Protein AF-A0A3A6DAZ3-F1 (afdb_monomer_lite)

Radius of gyration: 16.11 Å; chains: 1; bounding box: 39×28×46 Å

Structure (mmCIF, N/CA/C/O backbone):
data_AF-A0A3A6DAZ3-F1
#
_entry.id   AF-A0A3A6DAZ3-F1
#
loop_
_atom_site.group_PDB
_atom_site.id
_atom_site.type_symbol
_atom_site.label_atom_id
_atom_site.label_alt_id
_atom_site.label_comp_id
_atom_site.label_asym_id
_atom_site.label_entity_id
_atom_site.label_seq_id
_atom_site.pdbx_PDB_ins_code
_atom_site.Cartn_x
_atom_site.Cartn_y
_atom_site.Cartn_z
_atom_site.occupancy
_atom_site.B_iso_or_equiv
_atom_site.auth_seq_id
_atom_site.auth_comp_id
_atom_site.auth_asym_id
_atom_site.auth_atom_id
_atom_site.pdbx_PDB_model_num
ATOM 1 N N . MET A 1 1 ? 6.148 5.975 12.452 1.00 63.03 1 MET A N 1
ATOM 2 C CA . MET A 1 1 ? 4.852 5.270 12.561 1.00 63.03 1 MET A CA 1
ATOM 3 C C . MET A 1 1 ? 3.778 6.328 12.438 1.00 63.03 1 MET A C 1
ATOM 5 O O . MET A 1 1 ? 3.831 7.276 13.207 1.00 63.03 1 MET A O 1
ATOM 9 N N . SER A 1 2 ? 2.882 6.221 11.457 1.00 85.00 2 SER A N 1
ATOM 10 C CA . SER A 1 2 ? 1.746 7.142 11.339 1.00 85.00 2 SER A CA 1
ATOM 11 C C . SER A 1 2 ? 0.563 6.562 12.109 1.00 85.00 2 SER A C 1
ATOM 13 O O . SER A 1 2 ? 0.123 5.455 11.800 1.00 85.00 2 SER A O 1
ATOM 15 N N . MET A 1 3 ? 0.052 7.296 13.104 1.00 92.06 3 MET A N 1
ATOM 16 C CA . MET A 1 3 ? -1.113 6.872 13.897 1.00 92.06 3 MET A CA 1
ATOM 17 C C . MET A 1 3 ? -2.344 6.653 13.012 1.00 92.06 3 MET A C 1
ATOM 19 O O . MET A 1 3 ? -3.091 5.710 13.229 1.00 92.06 3 MET A O 1
ATOM 23 N N . LEU A 1 4 ? -2.537 7.473 11.975 1.00 93.62 4 LEU A N 1
ATOM 24 C CA . LEU A 1 4 ? -3.651 7.295 11.041 1.00 93.62 4 LEU A CA 1
ATOM 25 C C . LEU A 1 4 ? -3.492 6.023 10.202 1.00 93.62 4 LEU A C 1
ATOM 27 O O . LEU A 1 4 ? -4.462 5.288 10.028 1.00 93.62 4 LEU A O 1
ATOM 31 N N . ALA A 1 5 ? -2.278 5.726 9.728 1.00 95.25 5 ALA A N 1
ATOM 32 C CA . ALA A 1 5 ? -2.031 4.487 8.996 1.00 95.25 5 ALA A CA 1
ATOM 33 C C . ALA A 1 5 ? -2.277 3.260 9.887 1.00 95.25 5 ALA A C 1
ATOM 35 O O . ALA A 1 5 ? -2.981 2.348 9.471 1.00 95.25 5 ALA A O 1
ATOM 36 N N . GLU A 1 6 ? -1.776 3.268 11.126 1.00 95.62 6 GLU A N 1
ATOM 37 C CA . GLU A 1 6 ? -2.035 2.195 12.095 1.00 95.62 6 GLU A CA 1
ATOM 38 C C . GLU A 1 6 ? -3.525 2.052 12.425 1.00 95.62 6 GLU A C 1
ATOM 40 O O . GLU A 1 6 ? -4.013 0.938 12.571 1.00 95.62 6 GLU A O 1
ATOM 45 N N . PHE A 1 7 ? -4.269 3.156 12.506 1.00 97.00 7 PHE A N 1
ATOM 46 C CA . PHE A 1 7 ? -5.698 3.099 12.791 1.00 97.00 7 PHE A CA 1
ATOM 47 C C . PHE A 1 7 ? -6.491 2.451 11.657 1.00 97.00 7 PHE A C 1
ATOM 49 O O . PHE A 1 7 ? -7.381 1.661 11.928 1.00 97.00 7 PHE A O 1
ATOM 56 N N . PHE A 1 8 ? -6.200 2.762 10.393 1.00 97.19 8 PHE A N 1
ATOM 57 C CA . PHE A 1 8 ? -7.029 2.294 9.278 1.00 97.19 8 PHE A CA 1
ATOM 58 C C . PHE A 1 8 ? -6.562 0.980 8.645 1.00 97.19 8 PHE A C 1
ATOM 60 O O . PHE A 1 8 ? -7.405 0.245 8.133 1.00 97.19 8 PHE A O 1
ATOM 67 N N . ASP A 1 9 ? -5.255 0.688 8.644 1.00 97.06 9 ASP A N 1
ATOM 68 C CA . ASP A 1 9 ? -4.662 -0.435 7.903 1.00 97.06 9 ASP A CA 1
ATOM 69 C C . ASP A 1 9 ? -5.219 -1.789 8.354 1.00 97.06 9 ASP A C 1
ATOM 71 O O . ASP A 1 9 ? -5.016 -2.227 9.484 1.00 97.06 9 ASP A O 1
ATOM 75 N N . LEU A 1 10 ? -5.920 -2.461 7.440 1.00 95.75 10 LEU A N 1
ATOM 76 C CA . LEU A 1 10 ? -6.499 -3.787 7.645 1.00 95.75 10 LEU A CA 1
ATOM 77 C C . LEU A 1 10 ? -5.473 -4.905 7.816 1.00 95.75 10 LEU A C 1
ATOM 79 O O . LEU A 1 10 ? -5.840 -6.009 8.205 1.00 95.75 10 LEU A O 1
ATOM 83 N N . SER A 1 11 ? -4.196 -4.649 7.513 1.00 93.50 11 SER A N 1
ATOM 84 C CA . SER A 1 11 ? -3.126 -5.626 7.711 1.00 93.50 11 SER A CA 1
ATOM 85 C C . SER A 1 11 ? -2.561 -5.583 9.134 1.00 93.50 11 SER A C 1
ATOM 87 O O . SER A 1 11 ? -1.534 -6.211 9.402 1.00 93.50 11 SER A O 1
ATOM 89 N N . LYS A 1 12 ? -3.145 -4.769 10.016 1.00 94.69 12 LYS A N 1
ATOM 90 C CA . LYS A 1 12 ? -2.674 -4.518 11.374 1.00 94.69 12 LYS A CA 1
ATOM 91 C C . LYS A 1 12 ? -3.699 -4.993 12.394 1.00 94.69 12 LYS A C 1
ATOM 93 O O . LYS A 1 12 ? -4.891 -5.057 12.111 1.00 94.69 12 LYS A O 1
ATOM 98 N N . ASP A 1 13 ? -3.201 -5.285 13.588 1.00 94.50 13 ASP A N 1
ATOM 99 C CA . ASP A 1 13 ? -4.013 -5.451 14.788 1.00 94.50 13 ASP A CA 1
ATOM 100 C C . ASP A 1 13 ? -3.607 -4.363 15.780 1.00 94.50 13 ASP A C 1
ATOM 102 O O . ASP A 1 13 ? -2.684 -4.517 16.581 1.00 94.50 13 ASP A O 1
ATOM 106 N N . SER A 1 14 ? -4.235 -3.201 15.634 1.00 95.00 14 SER A N 1
ATOM 107 C CA . SER A 1 14 ? -3.831 -1.979 16.326 1.00 95.00 14 SER A CA 1
ATOM 108 C C . SER A 1 14 ? -4.711 -1.686 17.540 1.00 95.00 14 SER A C 1
ATOM 110 O O . SER A 1 14 ? -4.540 -0.659 18.187 1.00 95.00 14 SER A O 1
ATOM 112 N N . ARG A 1 15 ? -5.647 -2.568 17.908 1.00 92.44 15 ARG A N 1
ATOM 113 C CA . ARG A 1 15 ? -6.585 -2.295 19.011 1.00 92.44 15 ARG A CA 1
ATOM 114 C C . ARG A 1 15 ? -5.880 -1.981 20.326 1.00 92.44 15 ARG A C 1
ATOM 116 O O . ARG A 1 15 ? -6.245 -1.001 20.966 1.00 92.44 15 ARG A O 1
ATOM 123 N N . THR A 1 16 ? -4.842 -2.740 20.677 1.00 94.06 16 THR A N 1
ATOM 124 C CA . THR A 1 16 ? -4.074 -2.522 21.913 1.00 94.06 16 THR A CA 1
ATOM 125 C C . THR A 1 16 ? -3.432 -1.136 21.957 1.00 94.06 16 THR A C 1
ATOM 127 O O . THR A 1 16 ? -3.485 -0.471 22.980 1.00 94.06 16 THR A O 1
ATOM 130 N N . ILE A 1 17 ? -2.883 -0.632 20.845 1.00 94.56 17 ILE A N 1
ATOM 131 C CA . ILE A 1 17 ? -2.248 0.699 20.841 1.00 94.56 17 ILE A CA 1
ATOM 132 C C . ILE A 1 17 ? -3.262 1.855 20.890 1.00 94.56 17 ILE A C 1
ATOM 134 O O . ILE A 1 17 ? -2.873 2.995 21.143 1.00 94.56 17 ILE A O 1
ATOM 138 N N . PHE A 1 18 ? -4.549 1.581 20.648 1.00 96.00 18 PHE A N 1
ATOM 139 C CA . PHE A 1 18 ? -5.619 2.577 20.680 1.00 96.00 18 PHE A CA 1
ATOM 140 C C . PHE A 1 18 ? -6.531 2.475 21.910 1.00 96.00 18 PHE A C 1
ATOM 142 O O . PHE A 1 18 ? -7.322 3.394 22.107 1.00 96.00 18 PHE A O 1
ATOM 149 N N . GLU A 1 19 ? -6.434 1.436 22.743 1.00 93.88 19 GLU A N 1
ATOM 150 C CA . GLU A 1 19 ? -7.450 1.069 23.749 1.00 93.88 19 GLU A CA 1
ATOM 151 C C . GLU A 1 19 ? -7.912 2.223 24.661 1.00 93.88 19 GLU A C 1
ATOM 153 O O . GLU A 1 19 ? -9.114 2.453 24.800 1.00 93.88 19 GLU A O 1
ATOM 158 N N . ASP A 1 20 ? -6.978 3.031 25.168 1.00 95.38 20 ASP A N 1
ATOM 159 C CA . ASP A 1 20 ? -7.266 4.148 26.081 1.00 95.38 20 ASP A CA 1
ATOM 160 C C . ASP A 1 20 ? -7.393 5.515 25.389 1.00 95.38 20 ASP A C 1
ATOM 162 O O . ASP A 1 20 ? -7.549 6.565 26.026 1.00 95.38 20 ASP A O 1
ATOM 166 N N . THR A 1 21 ? -7.333 5.542 24.060 1.00 95.94 21 THR A N 1
ATOM 167 C CA . THR A 1 21 ? -7.388 6.790 23.298 1.00 95.94 21 THR A CA 1
ATOM 168 C C . THR A 1 21 ? -8.812 7.345 23.218 1.00 95.94 21 THR A C 1
ATOM 170 O O . THR A 1 21 ? -9.812 6.626 23.250 1.00 95.94 21 THR A O 1
ATOM 173 N N . LYS A 1 22 ? -8.935 8.670 23.056 1.00 96.44 22 LYS A N 1
ATOM 174 C CA . LYS A 1 22 ? -10.248 9.327 22.919 1.00 96.44 22 LYS A CA 1
ATOM 175 C C . LYS A 1 22 ? -11.040 8.827 21.706 1.00 96.44 22 LYS A C 1
ATOM 177 O O . LYS A 1 22 ? -12.262 8.784 21.784 1.00 96.44 22 LYS A O 1
ATOM 182 N N . ILE A 1 23 ? -10.369 8.434 20.617 1.00 95.25 23 ILE A N 1
ATOM 183 C CA . ILE A 1 23 ? -11.035 7.955 19.395 1.00 95.25 23 ILE A CA 1
ATOM 184 C C . ILE A 1 23 ? -11.807 6.651 19.638 1.00 95.25 23 ILE A C 1
ATOM 186 O O . ILE A 1 23 ? -12.895 6.490 19.086 1.00 95.25 23 ILE A O 1
ATOM 190 N N . MET A 1 24 ? -11.333 5.793 20.551 1.00 96.62 24 MET A N 1
ATOM 191 C CA . MET A 1 24 ? -12.024 4.552 20.920 1.00 96.62 24 MET A CA 1
ATOM 192 C C . MET A 1 24 ? -13.331 4.778 21.693 1.00 96.62 24 MET A C 1
ATOM 194 O O . MET A 1 24 ? -14.138 3.863 21.817 1.00 96.62 24 MET A O 1
ATOM 198 N N . LYS A 1 25 ? -13.581 6.008 22.162 1.00 96.50 25 LYS A N 1
ATOM 199 C CA . LYS A 1 25 ? -14.828 6.420 22.831 1.00 96.50 25 LYS A CA 1
ATOM 200 C C . LYS A 1 25 ? -15.828 7.084 21.875 1.00 96.50 25 LYS A C 1
ATOM 202 O O . LYS A 1 25 ? -16.818 7.651 22.326 1.00 96.50 25 LYS A O 1
ATOM 207 N N . THR A 1 26 ? -15.558 7.058 20.569 1.00 96.75 26 THR A N 1
ATOM 208 C CA . THR A 1 26 ? -16.401 7.658 19.521 1.00 96.75 26 THR A CA 1
ATOM 209 C C . THR A 1 26 ? -16.888 6.593 18.540 1.00 96.75 26 THR A C 1
ATOM 211 O O . THR A 1 26 ? -16.370 5.479 18.523 1.00 96.75 26 THR A O 1
ATOM 214 N N . GLU A 1 27 ? -17.835 6.939 17.666 1.00 95.75 27 GLU A N 1
ATOM 215 C CA . GLU A 1 27 ? -18.308 6.053 16.587 1.00 95.75 27 GLU A CA 1
ATOM 216 C C . GLU A 1 27 ? -17.184 5.581 15.644 1.00 95.75 27 GLU A C 1
ATOM 218 O O . GLU A 1 27 ? -17.223 4.461 15.122 1.00 95.75 27 GLU A O 1
ATOM 223 N N . ASN A 1 28 ? -16.125 6.389 15.513 1.00 95.06 28 ASN A N 1
ATOM 224 C CA . ASN A 1 28 ? -14.962 6.075 14.691 1.00 95.06 28 ASN A CA 1
ATOM 225 C C . ASN A 1 28 ? -14.176 4.870 15.208 1.00 95.06 28 ASN A C 1
ATOM 227 O O . ASN A 1 28 ? -13.456 4.272 14.422 1.00 95.06 28 ASN A O 1
ATOM 231 N N . ALA A 1 29 ? -14.327 4.464 16.477 1.00 96.19 29 ALA A N 1
ATOM 232 C CA . ALA A 1 29 ? -13.688 3.263 17.026 1.00 96.19 29 ALA A CA 1
ATOM 233 C C . ALA A 1 29 ? -13.970 2.017 16.177 1.00 96.19 29 ALA A C 1
ATOM 235 O O . ALA A 1 29 ? -13.128 1.131 16.042 1.00 96.19 29 ALA A O 1
ATOM 236 N N . SER A 1 30 ? -15.161 1.972 15.575 1.00 95.31 30 SER A N 1
ATOM 237 C CA . SER A 1 30 ? -15.553 0.886 14.693 1.00 95.31 30 SER A CA 1
ATOM 238 C C . SER A 1 30 ? -14.712 0.834 13.415 1.00 95.31 30 SER A C 1
ATOM 240 O O . SER A 1 30 ? -14.615 -0.232 12.826 1.00 95.31 30 SER A O 1
ATOM 242 N N . GLU A 1 31 ? -14.073 1.922 12.991 1.00 96.38 31 GLU A N 1
ATOM 243 C CA . GLU A 1 31 ? -13.312 2.025 11.740 1.00 96.38 31 GLU A CA 1
ATOM 244 C C . GLU A 1 31 ? -11.872 1.501 11.834 1.00 96.38 31 GLU A C 1
ATOM 246 O O . GLU A 1 31 ? -11.170 1.435 10.819 1.00 96.38 31 GLU A O 1
ATOM 251 N N . ILE A 1 32 ? -11.455 1.071 13.029 1.00 96.94 32 ILE A N 1
ATOM 252 C CA . ILE A 1 32 ? -10.120 0.533 13.271 1.00 96.94 32 ILE A CA 1
ATOM 253 C C . ILE A 1 32 ? -9.845 -0.721 12.419 1.00 96.94 32 ILE A C 1
ATOM 255 O O . ILE A 1 32 ? -10.658 -1.645 12.354 1.00 96.94 32 ILE A O 1
ATOM 259 N N . ASN A 1 33 ? -8.692 -0.734 11.750 1.00 96.88 33 ASN A N 1
ATOM 260 C CA . ASN A 1 33 ? -8.168 -1.790 10.882 1.00 96.88 33 ASN A CA 1
ATOM 261 C C . ASN A 1 33 ? -9.172 -2.301 9.827 1.00 96.88 33 ASN A C 1
ATOM 263 O O . ASN A 1 33 ? -9.205 -3.486 9.495 1.00 96.88 33 ASN A O 1
ATOM 267 N N . LYS A 1 34 ? -10.026 -1.419 9.285 1.00 96.88 34 LYS A N 1
ATOM 268 C CA . LYS A 1 34 ? -11.048 -1.803 8.295 1.00 96.88 34 LYS A CA 1
ATOM 269 C C . LYS A 1 34 ? -10.655 -1.591 6.836 1.00 96.88 34 LYS A C 1
ATOM 271 O O . LYS A 1 34 ? -11.346 -2.149 5.976 1.00 96.88 34 LYS A O 1
ATOM 276 N N . TYR A 1 35 ? -9.617 -0.813 6.534 1.00 97.88 35 TYR A N 1
ATOM 277 C CA . TYR A 1 35 ? -9.360 -0.310 5.183 1.00 97.88 35 TYR A CA 1
ATOM 278 C C . TYR A 1 35 ? -8.026 -0.800 4.617 1.00 97.88 35 TYR A C 1
ATOM 280 O O . TYR A 1 35 ? -7.033 -0.850 5.343 1.00 97.88 35 TYR A O 1
ATOM 288 N N . PRO A 1 36 ? -7.957 -1.126 3.312 1.00 97.75 36 PRO A N 1
ATOM 289 C CA . PRO A 1 36 ? -6.677 -1.259 2.634 1.00 97.75 36 PRO A CA 1
ATOM 290 C C . PRO A 1 36 ? -5.974 0.090 2.718 1.00 97.75 36 PRO A C 1
ATOM 292 O O . PRO A 1 36 ? -6.493 1.094 2.229 1.00 97.75 36 PRO A O 1
ATOM 295 N N . THR A 1 37 ? -4.811 0.119 3.351 1.00 97.69 37 THR A N 1
ATOM 296 C CA . THR A 1 37 ? -4.070 1.359 3.572 1.00 97.69 37 THR A CA 1
ATOM 297 C C . THR A 1 37 ? -2.724 1.262 2.882 1.00 97.69 37 THR A C 1
ATOM 299 O O . THR A 1 37 ? -1.969 0.339 3.152 1.00 97.69 37 THR A O 1
ATOM 302 N N . VAL A 1 38 ? -2.401 2.202 2.001 1.00 96.94 38 VAL A N 1
ATOM 303 C CA . VAL A 1 38 ? -1.072 2.364 1.404 1.00 96.94 38 VAL A CA 1
ATOM 304 C C . VAL A 1 38 ? -0.371 3.487 2.158 1.00 96.94 38 VAL A C 1
ATOM 306 O O . VAL A 1 38 ? -0.853 4.620 2.160 1.00 96.94 38 VAL A O 1
ATOM 309 N N . PHE A 1 39 ? 0.752 3.181 2.804 1.00 95.88 39 PHE A N 1
ATOM 310 C CA . PHE A 1 39 ? 1.525 4.167 3.561 1.00 95.88 39 PHE A CA 1
ATOM 311 C C . PHE A 1 39 ? 2.915 4.359 2.957 1.00 95.88 39 PHE A C 1
ATOM 313 O O . PHE A 1 39 ? 3.744 3.450 2.970 1.00 95.88 39 PHE A O 1
ATOM 320 N N . LEU A 1 40 ? 3.182 5.563 2.457 1.00 95.12 40 LEU A N 1
ATOM 321 C CA . LEU A 1 40 ? 4.468 5.946 1.883 1.00 95.12 40 LEU A CA 1
ATOM 322 C C . LEU A 1 40 ? 5.150 6.949 2.815 1.00 95.12 40 LEU A C 1
ATOM 324 O O . LEU A 1 40 ? 4.681 8.073 2.960 1.00 95.12 40 LEU A O 1
ATOM 328 N N . SER A 1 41 ? 6.252 6.529 3.445 1.00 93.19 41 SER A N 1
ATOM 329 C CA . SER A 1 41 ? 7.049 7.391 4.325 1.00 93.19 41 SER A CA 1
ATOM 330 C C . SER A 1 41 ? 8.346 7.827 3.653 1.00 93.19 41 SER A C 1
ATOM 332 O O . SER A 1 41 ? 9.218 7.005 3.358 1.00 93.19 41 SER A O 1
ATOM 334 N N . PHE A 1 42 ? 8.497 9.131 3.454 1.00 92.06 42 PHE A N 1
ATOM 335 C CA . PHE A 1 42 ? 9.651 9.762 2.822 1.00 92.06 42 PHE A CA 1
ATOM 336 C C . PHE A 1 42 ? 10.656 10.330 3.832 1.00 92.06 42 PHE A C 1
ATOM 338 O O . PHE A 1 42 ? 11.626 10.965 3.434 1.00 92.06 42 PHE A O 1
ATOM 345 N N . ALA A 1 43 ? 10.542 9.977 5.118 1.00 91.31 43 A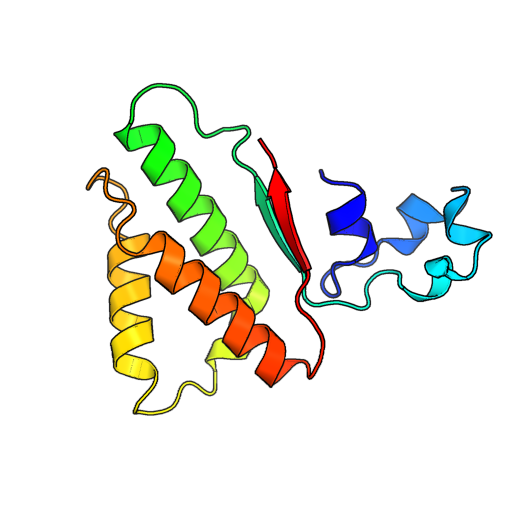LA A N 1
ATOM 346 C CA . ALA A 1 43 ? 11.459 10.413 6.180 1.00 91.31 43 ALA A CA 1
ATOM 347 C C . ALA A 1 43 ? 12.956 10.142 5.883 1.00 91.31 43 ALA A C 1
ATOM 349 O O . ALA A 1 43 ? 13.840 10.853 6.378 1.00 91.31 43 ALA A O 1
ATOM 350 N N . ASN A 1 44 ? 13.243 9.119 5.064 1.00 89.44 44 ASN A N 1
ATOM 351 C CA . ASN A 1 44 ? 14.591 8.743 4.617 1.00 89.44 44 ASN A CA 1
ATOM 352 C C . ASN A 1 44 ? 14.958 9.272 3.217 1.00 89.44 44 ASN A C 1
ATOM 354 O O . ASN A 1 44 ? 16.108 9.132 2.797 1.00 89.44 44 ASN A O 1
ATOM 358 N N . ALA A 1 45 ? 14.016 9.863 2.481 1.00 92.31 45 ALA A N 1
ATOM 359 C CA . ALA A 1 45 ? 14.217 10.406 1.141 1.00 92.31 45 ALA A CA 1
ATOM 360 C C . ALA A 1 45 ? 14.931 11.766 1.216 1.00 92.31 45 ALA A C 1
ATOM 362 O O . ALA A 1 45 ? 14.343 12.822 1.019 1.00 92.31 45 ALA A O 1
ATOM 363 N N . LYS A 1 46 ? 16.227 11.737 1.538 1.00 92.31 46 LYS A N 1
ATOM 364 C CA . LYS A 1 46 ? 17.061 12.930 1.758 1.00 92.31 46 LYS A CA 1
ATOM 365 C C . LYS A 1 46 ? 18.329 12.891 0.907 1.00 92.31 46 LYS A C 1
ATOM 367 O O . LYS A 1 46 ? 18.734 11.835 0.425 1.00 92.31 46 LYS A O 1
ATOM 372 N N . GLY A 1 47 ? 18.996 14.031 0.748 1.00 94.38 47 GLY A N 1
ATOM 373 C CA . GLY A 1 47 ? 20.253 14.127 0.002 1.00 94.38 47 GLY A CA 1
ATOM 374 C C . GLY A 1 47 ? 20.037 14.344 -1.495 1.00 94.38 47 GLY A C 1
ATOM 375 O O . GLY A 1 47 ? 19.242 15.190 -1.891 1.00 94.38 47 GLY A O 1
ATOM 376 N N . ASN A 1 48 ? 20.787 13.632 -2.341 1.00 94.94 48 ASN A N 1
ATOM 377 C CA . ASN A 1 48 ? 20.736 13.862 -3.786 1.00 94.94 48 ASN A CA 1
ATOM 378 C C . ASN A 1 48 ? 19.478 13.261 -4.443 1.00 94.94 48 ASN A C 1
ATOM 380 O O . ASN A 1 48 ? 18.856 12.336 -3.915 1.00 94.94 48 ASN A O 1
ATOM 384 N N . LYS A 1 49 ? 19.143 13.767 -5.638 1.00 94.50 49 LYS A N 1
ATOM 385 C CA . LYS A 1 49 ? 17.976 13.344 -6.429 1.00 94.50 49 LYS A CA 1
ATOM 386 C C . LYS A 1 49 ? 17.885 11.823 -6.584 1.00 94.50 49 LYS A C 1
ATOM 388 O O . LYS A 1 49 ? 16.815 11.263 -6.378 1.00 94.50 49 LYS A O 1
ATOM 393 N N . THR A 1 50 ? 18.982 11.156 -6.938 1.00 95.06 50 THR A N 1
ATOM 394 C CA . THR A 1 50 ? 18.993 9.702 -7.148 1.00 95.06 50 THR A CA 1
ATOM 395 C C . THR A 1 50 ? 18.621 8.952 -5.872 1.00 95.06 50 THR A C 1
ATOM 397 O O . THR A 1 50 ? 17.783 8.056 -5.922 1.00 95.06 50 THR A O 1
ATOM 400 N N . ASN A 1 51 ? 19.161 9.359 -4.719 1.00 95.19 51 ASN A N 1
ATOM 401 C CA . ASN A 1 51 ? 18.813 8.756 -3.435 1.00 95.19 51 ASN A CA 1
ATOM 402 C C . ASN A 1 51 ? 17.343 9.001 -3.067 1.00 95.19 51 ASN A C 1
ATOM 404 O O . ASN A 1 51 ? 16.656 8.066 -2.672 1.00 95.19 51 ASN A O 1
ATOM 408 N N . ILE A 1 52 ? 16.837 10.225 -3.246 1.00 95.38 52 ILE A N 1
ATOM 409 C CA . ILE A 1 52 ? 15.422 10.556 -2.999 1.00 95.38 52 ILE A CA 1
ATOM 410 C C . ILE A 1 52 ? 14.509 9.647 -3.834 1.00 95.38 52 ILE A C 1
ATOM 412 O O . ILE A 1 52 ? 13.615 8.992 -3.298 1.00 95.38 52 ILE A O 1
ATOM 416 N N . VAL A 1 53 ? 14.778 9.543 -5.138 1.00 96.19 53 VAL A N 1
ATOM 417 C CA . VAL A 1 53 ? 14.015 8.687 -6.057 1.00 96.19 53 VAL A CA 1
ATOM 418 C C . VAL A 1 53 ? 14.089 7.217 -5.645 1.00 96.19 53 VAL A C 1
ATOM 420 O O . VAL A 1 53 ? 13.062 6.538 -5.610 1.00 96.19 53 VAL A O 1
ATOM 423 N N . MET A 1 54 ? 15.280 6.724 -5.300 1.00 96.44 54 MET A N 1
ATOM 424 C CA . MET A 1 54 ? 15.472 5.358 -4.818 1.00 96.44 54 MET A CA 1
ATOM 425 C C . MET A 1 54 ? 14.611 5.072 -3.581 1.00 96.44 54 MET A C 1
ATOM 427 O O . MET A 1 54 ? 13.936 4.045 -3.537 1.00 96.44 54 MET A O 1
ATOM 431 N N . GLN A 1 55 ? 14.588 5.980 -2.600 1.00 96.44 55 GLN A N 1
ATOM 432 C CA . GLN A 1 55 ? 13.799 5.813 -1.376 1.00 96.44 55 GLN A CA 1
ATOM 433 C C . GLN A 1 55 ? 12.295 5.771 -1.668 1.00 96.44 55 GLN A C 1
ATOM 435 O O . GLN A 1 55 ? 11.601 4.899 -1.146 1.00 96.44 55 GLN A O 1
ATOM 440 N N . ILE A 1 56 ? 11.798 6.633 -2.560 1.00 95.81 56 ILE A N 1
ATOM 441 C CA . ILE A 1 56 ? 10.392 6.613 -2.996 1.00 95.81 56 ILE A CA 1
ATOM 442 C C . ILE A 1 56 ? 10.042 5.261 -3.634 1.00 95.81 56 ILE A C 1
ATOM 444 O O . ILE A 1 56 ? 9.051 4.630 -3.256 1.00 95.81 56 ILE A O 1
ATOM 448 N N . LYS A 1 57 ? 10.875 4.769 -4.562 1.00 97.25 57 LYS A N 1
ATOM 449 C CA . LYS A 1 57 ? 10.668 3.460 -5.205 1.00 97.25 57 LYS A CA 1
ATOM 450 C C . LYS A 1 57 ? 10.686 2.319 -4.190 1.00 97.25 57 LYS A C 1
ATOM 452 O O . LYS A 1 57 ? 9.852 1.420 -4.266 1.00 97.25 57 LYS A O 1
ATOM 457 N N . MET A 1 58 ? 11.588 2.368 -3.210 1.00 97.00 58 MET A N 1
ATOM 458 C CA . MET A 1 58 ? 11.651 1.375 -2.138 1.00 97.00 58 MET A CA 1
ATOM 459 C C . MET A 1 58 ? 10.391 1.362 -1.265 1.00 97.00 58 MET A C 1
ATOM 461 O O . MET A 1 58 ? 9.924 0.276 -0.918 1.00 97.00 58 MET A O 1
ATOM 465 N N . GLN A 1 59 ? 9.816 2.525 -0.937 1.00 96.69 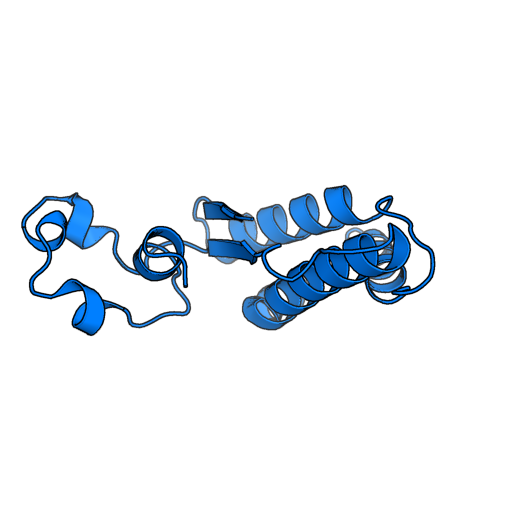59 GLN A N 1
ATOM 466 C CA . GLN A 1 59 ? 8.543 2.581 -0.206 1.00 96.69 59 GLN A CA 1
ATOM 467 C C . GLN A 1 59 ? 7.407 1.952 -1.014 1.00 96.69 59 GLN A C 1
ATOM 469 O O . GLN A 1 59 ? 6.654 1.144 -0.480 1.00 96.69 59 GLN A O 1
ATOM 474 N N . LEU A 1 60 ? 7.328 2.229 -2.317 1.00 97.31 60 LEU A N 1
ATOM 475 C CA . LEU A 1 60 ? 6.328 1.591 -3.177 1.00 97.31 60 LEU A CA 1
ATOM 476 C C . LEU A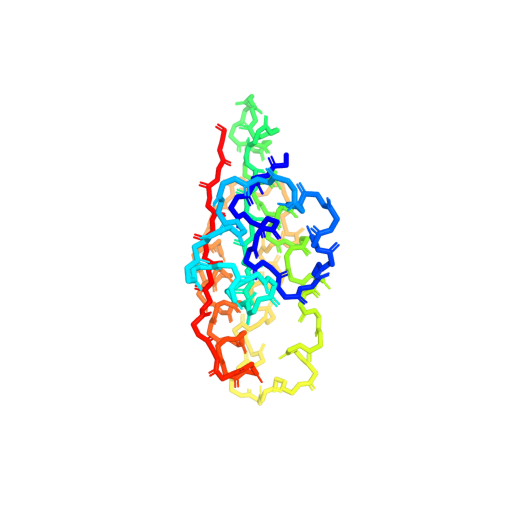 1 60 ? 6.518 0.078 -3.237 1.00 97.31 60 LEU A C 1
ATOM 478 O O . LEU A 1 60 ? 5.566 -0.662 -3.019 1.00 97.31 60 LEU A O 1
ATOM 482 N N . LEU A 1 61 ? 7.743 -0.404 -3.456 1.00 97.69 61 LEU A N 1
ATOM 483 C CA . LEU A 1 61 ? 8.031 -1.841 -3.470 1.00 97.69 61 LEU A CA 1
ATOM 484 C C . LEU A 1 61 ? 7.655 -2.522 -2.145 1.00 97.69 61 LEU A C 1
ATOM 486 O O . LEU A 1 61 ? 7.195 -3.664 -2.151 1.00 97.69 61 LEU A O 1
ATOM 490 N N . LYS A 1 62 ? 7.824 -1.836 -1.009 1.00 96.88 62 LYS A N 1
ATOM 491 C CA . LYS A 1 62 ? 7.378 -2.325 0.301 1.00 96.88 62 LYS A CA 1
ATOM 492 C C . LYS A 1 62 ? 5.855 -2.474 0.356 1.00 96.88 62 LYS A C 1
ATOM 494 O O . LYS A 1 62 ? 5.382 -3.533 0.764 1.00 96.88 62 LYS A O 1
ATOM 499 N N . GLU A 1 63 ? 5.102 -1.474 -0.093 1.00 97.25 63 GLU A N 1
ATOM 500 C CA . GLU A 1 63 ? 3.636 -1.542 -0.112 1.00 97.25 63 GLU A CA 1
ATOM 501 C C . GLU A 1 63 ? 3.121 -2.593 -1.114 1.00 97.25 63 GLU A C 1
ATOM 503 O O . GLU A 1 63 ? 2.206 -3.348 -0.794 1.00 97.25 63 GLU A O 1
ATOM 508 N N . TYR A 1 64 ? 3.776 -2.755 -2.268 1.00 97.50 64 TYR A N 1
ATOM 509 C CA . TYR A 1 64 ? 3.489 -3.848 -3.209 1.00 97.50 64 TYR A CA 1
ATOM 510 C C . TYR A 1 64 ? 3.700 -5.227 -2.570 1.00 97.50 64 TYR A C 1
ATOM 512 O O . TYR A 1 64 ? 2.874 -6.121 -2.730 1.00 97.50 64 TYR A O 1
ATOM 520 N N . ARG A 1 65 ? 4.780 -5.417 -1.800 1.00 96.75 65 ARG A N 1
ATOM 521 C CA . ARG A 1 65 ? 5.011 -6.677 -1.070 1.00 96.75 65 ARG A CA 1
ATOM 522 C C . ARG A 1 65 ? 3.954 -6.919 0.002 1.00 96.75 65 ARG A C 1
ATOM 524 O O . ARG A 1 65 ? 3.533 -8.061 0.171 1.00 96.75 65 ARG A O 1
ATOM 531 N N . LYS A 1 66 ? 3.531 -5.867 0.711 1.00 95.88 66 LYS A N 1
ATOM 532 C CA . LYS A 1 66 ? 2.476 -5.947 1.731 1.00 95.88 66 LYS A CA 1
ATOM 533 C C . LYS A 1 66 ? 1.175 -6.482 1.135 1.00 95.88 66 LYS A C 1
ATOM 535 O O . LYS A 1 66 ? 0.561 -7.370 1.714 1.00 95.88 66 LYS A O 1
ATOM 540 N N . PHE A 1 67 ? 0.811 -6.003 -0.051 1.00 95.25 67 PHE A N 1
ATOM 541 C CA . PHE A 1 67 ? -0.406 -6.405 -0.749 1.00 95.25 67 PHE A CA 1
ATOM 542 C C . PHE A 1 67 ? -0.201 -7.511 -1.791 1.00 95.25 67 PHE A C 1
ATOM 544 O O . PHE A 1 67 ? -1.045 -7.666 -2.661 1.00 95.25 67 PHE A O 1
ATOM 551 N N . LYS A 1 68 ? 0.871 -8.315 -1.715 1.00 95.44 68 LYS A N 1
ATOM 552 C CA . LYS A 1 68 ? 1.240 -9.279 -2.776 1.00 95.44 68 LYS A CA 1
ATOM 553 C C . LYS A 1 68 ? 0.082 -10.145 -3.306 1.00 95.44 68 LYS A C 1
ATOM 555 O O . LYS A 1 68 ? 0.014 -10.381 -4.503 1.00 95.44 68 LYS A O 1
ATOM 560 N N . GLN A 1 69 ? -0.834 -10.549 -2.425 1.00 94.38 69 GLN A N 1
ATOM 561 C CA . GLN A 1 69 ? -1.988 -11.400 -2.735 1.00 94.38 69 GLN A CA 1
ATOM 562 C C . GLN A 1 69 ? -2.966 -10.779 -3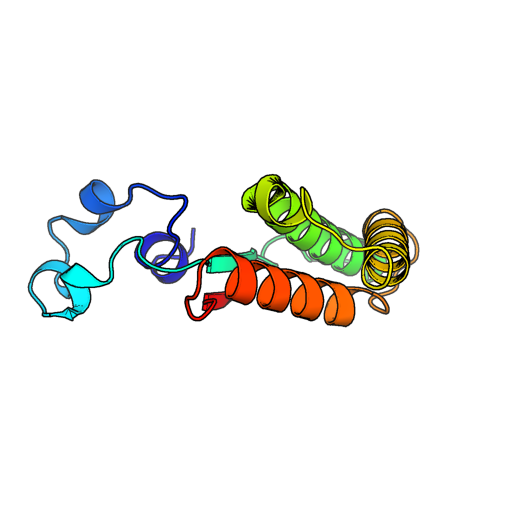.746 1.00 94.38 69 GLN A C 1
ATOM 564 O O . GLN A 1 69 ? -3.635 -11.499 -4.473 1.00 94.38 69 GLN A O 1
ATOM 569 N N . ILE A 1 70 ? -3.032 -9.444 -3.854 1.00 94.25 70 ILE A N 1
ATOM 570 C CA . ILE A 1 70 ? -3.924 -8.781 -4.824 1.00 94.25 70 ILE A CA 1
ATOM 571 C C . ILE A 1 70 ? -3.449 -8.969 -6.275 1.00 94.25 70 ILE A C 1
ATOM 573 O O . ILE A 1 70 ? -4.164 -8.616 -7.215 1.00 94.25 70 ILE A O 1
ATOM 577 N N . PHE A 1 71 ? -2.218 -9.455 -6.457 1.00 94.31 71 PHE A N 1
ATOM 578 C CA . PHE A 1 71 ? -1.584 -9.652 -7.757 1.00 94.31 71 PHE A CA 1
ATOM 579 C C . PHE A 1 71 ? -1.629 -11.107 -8.237 1.00 94.31 71 PHE A C 1
ATOM 581 O O . PHE A 1 71 ? -1.162 -11.377 -9.343 1.00 94.31 71 PHE A O 1
ATOM 588 N N . ASP A 1 72 ? -2.202 -12.025 -7.452 1.00 91.56 72 ASP A N 1
ATOM 589 C CA . ASP A 1 72 ? -2.338 -13.436 -7.838 1.00 91.56 72 ASP A CA 1
ATOM 590 C C . ASP A 1 72 ? -3.309 -13.611 -9.029 1.00 91.56 72 ASP A C 1
ATOM 592 O O . ASP A 1 72 ? -3.171 -14.544 -9.816 1.00 91.56 72 ASP A O 1
ATOM 596 N N . GLU A 1 73 ? -4.230 -12.658 -9.223 1.00 86.12 73 GLU A N 1
ATOM 597 C CA . GLU A 1 73 ? -5.221 -12.617 -10.310 1.00 86.12 73 GLU A CA 1
ATOM 598 C C . GLU A 1 73 ? -4.985 -11.427 -11.266 1.00 86.12 73 GLU A C 1
ATOM 600 O O . GLU A 1 73 ? -5.882 -10.629 -11.549 1.00 86.12 73 GLU A O 1
ATOM 605 N N . ILE A 1 74 ? -3.747 -11.226 -11.727 1.00 93.56 74 ILE A N 1
ATOM 606 C CA . ILE A 1 74 ? -3.468 -10.259 -12.805 1.00 93.56 74 ILE A CA 1
ATOM 607 C C . ILE A 1 74 ? -3.879 -10.864 -14.146 1.00 93.56 74 ILE A C 1
ATOM 609 O O . ILE A 1 74 ? -3.368 -11.913 -14.543 1.00 93.56 74 ILE A O 1
ATOM 613 N N . ASP A 1 75 ? -4.771 -10.179 -14.862 1.00 93.25 75 ASP A N 1
ATOM 614 C CA . ASP A 1 75 ? -5.216 -10.626 -16.180 1.00 93.25 75 ASP A CA 1
ATOM 615 C C . ASP A 1 75 ? -4.208 -10.289 -17.299 1.00 93.25 75 ASP A C 1
ATOM 617 O O . ASP A 1 75 ? -3.229 -9.555 -17.120 1.00 93.25 75 ASP A O 1
ATOM 621 N N . MET A 1 76 ? -4.444 -10.841 -18.493 1.00 96.12 76 MET A N 1
ATOM 622 C CA . MET A 1 76 ? -3.554 -10.664 -19.646 1.00 96.12 76 MET A CA 1
ATOM 623 C C . MET A 1 76 ? -3.451 -9.216 -20.158 1.00 96.12 76 MET A C 1
ATOM 625 O O . MET A 1 76 ? -2.463 -8.882 -20.809 1.00 96.12 76 MET A O 1
ATOM 629 N N . PHE A 1 77 ? -4.441 -8.362 -19.883 1.00 95.44 77 PHE A N 1
ATOM 630 C CA . PHE A 1 77 ? -4.456 -6.949 -20.269 1.00 95.44 77 PHE A CA 1
ATOM 631 C C . PHE A 1 77 ? -3.765 -6.066 -19.221 1.00 95.44 77 PHE A C 1
ATOM 633 O O . PHE A 1 77 ? -3.148 -5.058 -19.563 1.00 95.44 77 PHE A O 1
ATOM 640 N N . GLU A 1 78 ? -3.814 -6.460 -17.950 1.00 95.94 78 GLU A N 1
ATOM 641 C CA . GLU A 1 78 ? -3.126 -5.801 -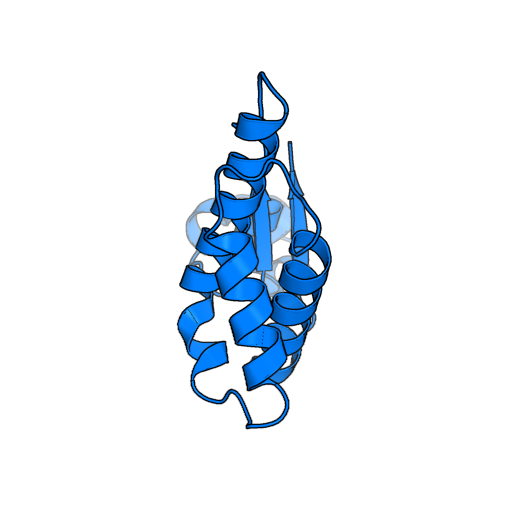16.840 1.00 95.94 78 GLU A CA 1
ATOM 642 C C . GLU A 1 78 ? -1.630 -6.149 -16.797 1.00 95.94 78 GLU A C 1
ATOM 644 O O . GLU A 1 78 ? -0.801 -5.309 -16.428 1.00 95.94 78 GLU A O 1
ATOM 649 N N . LYS A 1 79 ? -1.268 -7.375 -17.201 1.00 96.44 79 LYS A N 1
ATOM 650 C CA . LYS A 1 79 ? 0.097 -7.911 -17.112 1.00 96.44 79 LYS A CA 1
ATOM 651 C C . LYS A 1 79 ? 1.175 -7.014 -17.746 1.00 96.44 79 LYS A C 1
ATOM 653 O O . LYS A 1 79 ? 2.173 -6.767 -17.066 1.00 96.44 79 LYS A O 1
ATOM 658 N N . PRO A 1 80 ? 1.007 -6.457 -18.965 1.00 97.38 80 PRO A N 1
ATOM 659 C CA . PRO A 1 80 ? 2.010 -5.567 -19.555 1.00 97.38 80 PRO A CA 1
ATOM 660 C C . PRO A 1 80 ? 2.271 -4.311 -18.712 1.00 97.38 80 PRO A C 1
ATOM 662 O O . PRO A 1 80 ? 3.423 -3.920 -18.510 1.00 97.38 80 PRO A O 1
ATOM 665 N N . SER A 1 81 ? 1.209 -3.699 -18.180 1.00 96.12 81 SER A N 1
ATOM 666 C CA . SER A 1 81 ? 1.305 -2.514 -17.322 1.00 96.12 81 SER A CA 1
ATOM 667 C C . SER A 1 81 ? 1.989 -2.845 -15.999 1.00 96.12 81 SER A C 1
ATOM 669 O O . SER A 1 81 ? 2.880 -2.111 -15.567 1.00 96.12 81 SER A O 1
ATOM 671 N N . PHE A 1 82 ? 1.627 -3.975 -15.388 1.00 97.00 82 PHE A N 1
ATOM 672 C CA . PHE A 1 82 ? 2.265 -4.453 -14.165 1.00 97.00 82 PHE A CA 1
ATOM 673 C C . PHE A 1 82 ? 3.764 -4.703 -14.362 1.00 97.00 82 PHE A C 1
ATOM 675 O O . PHE A 1 82 ? 4.577 -4.218 -13.577 1.00 97.00 82 PHE A O 1
ATOM 682 N N . ASP A 1 83 ? 4.157 -5.385 -15.440 1.00 97.25 83 ASP A N 1
ATOM 683 C CA . ASP A 1 83 ? 5.567 -5.673 -15.724 1.00 97.25 83 ASP A CA 1
ATOM 684 C C . ASP A 1 83 ? 6.376 -4.395 -15.974 1.00 97.25 83 ASP A C 1
ATOM 686 O O . ASP A 1 83 ? 7.503 -4.260 -15.486 1.00 97.25 83 ASP A O 1
ATOM 690 N N . MET A 1 84 ? 5.793 -3.417 -16.674 1.00 97.06 84 MET A N 1
ATOM 691 C CA . MET A 1 84 ? 6.410 -2.108 -16.888 1.00 97.06 84 MET A CA 1
ATOM 692 C C . MET A 1 84 ? 6.616 -1.349 -15.569 1.00 97.06 84 MET A C 1
ATOM 694 O O . MET A 1 84 ? 7.702 -0.807 -15.333 1.00 97.06 84 MET A O 1
ATOM 698 N N . ILE A 1 85 ? 5.606 -1.349 -14.693 1.00 97.75 85 ILE A N 1
ATOM 699 C CA . ILE A 1 85 ? 5.685 -0.756 -13.353 1.00 97.75 85 ILE A CA 1
ATOM 700 C C . ILE A 1 85 ? 6.792 -1.434 -12.546 1.00 97.75 85 ILE A C 1
ATOM 702 O O . ILE A 1 85 ? 7.690 -0.755 -12.044 1.00 97.75 85 ILE A O 1
ATOM 706 N N . MET A 1 86 ? 6.782 -2.767 -12.466 1.00 97.44 86 MET A N 1
ATOM 707 C CA . MET A 1 86 ? 7.766 -3.521 -11.693 1.00 97.44 86 MET A CA 1
ATOM 708 C C . MET A 1 86 ? 9.184 -3.294 -12.217 1.00 97.44 86 MET A C 1
ATOM 710 O O . MET A 1 86 ? 10.102 -3.091 -11.420 1.00 97.44 86 MET A O 1
ATOM 714 N N . LYS A 1 87 ? 9.384 -3.238 -13.537 1.00 97.06 87 LYS A N 1
ATOM 715 C CA . LYS A 1 87 ? 10.682 -2.897 -14.133 1.00 97.06 87 LYS A CA 1
ATOM 716 C C . LYS A 1 87 ? 11.143 -1.493 -13.729 1.00 97.06 87 LYS A C 1
ATOM 718 O O . LYS A 1 87 ? 12.296 -1.321 -13.337 1.00 97.06 87 LYS A O 1
ATOM 723 N N . GLY A 1 88 ? 10.260 -0.496 -13.789 1.00 96.81 88 GLY A N 1
ATOM 724 C CA . GLY A 1 88 ? 10.597 0.882 -13.424 1.00 96.81 88 GLY A CA 1
ATOM 725 C C . GLY A 1 88 ? 10.874 1.077 -11.934 1.00 96.81 88 GLY A C 1
ATOM 726 O O . GLY A 1 88 ? 11.804 1.803 -11.579 1.00 96.81 88 GLY A O 1
ATOM 727 N N . LEU A 1 89 ? 10.116 0.409 -11.060 1.00 97.25 89 LEU A N 1
ATOM 728 C CA . LEU A 1 89 ? 10.338 0.453 -9.613 1.00 97.25 89 LEU A CA 1
ATOM 729 C C . LEU A 1 89 ? 11.637 -0.250 -9.202 1.00 97.25 89 LEU A C 1
ATOM 731 O O . LEU A 1 89 ? 12.314 0.223 -8.295 1.00 97.25 89 LEU A O 1
ATOM 735 N N . ASN A 1 90 ? 12.013 -1.342 -9.873 1.00 96.88 90 ASN A N 1
ATOM 736 C CA . ASN A 1 90 ? 13.263 -2.053 -9.583 1.00 96.88 90 ASN A CA 1
ATOM 737 C C . ASN A 1 90 ? 14.508 -1.367 -10.170 1.00 96.88 90 ASN A C 1
ATOM 739 O O . ASN A 1 90 ? 15.623 -1.661 -9.741 1.00 96.88 90 ASN A O 1
ATOM 743 N N . ASN A 1 91 ? 14.353 -0.423 -11.105 1.00 96.62 91 ASN A N 1
ATOM 744 C CA . ASN A 1 91 ? 15.467 0.393 -11.584 1.00 96.62 91 ASN A CA 1
ATOM 745 C C . ASN A 1 91 ? 15.793 1.523 -10.591 1.00 96.62 91 ASN A C 1
ATOM 747 O O . ASN A 1 91 ? 15.436 2.681 -10.789 1.00 96.62 91 ASN A O 1
ATOM 751 N N . LEU A 1 92 ? 16.444 1.181 -9.483 1.00 94.50 92 LEU A N 1
ATOM 752 C CA . LEU A 1 92 ? 16.650 2.096 -8.356 1.00 94.50 92 LEU A CA 1
ATOM 753 C C . LEU A 1 92 ? 17.612 3.265 -8.639 1.00 94.50 92 LEU A C 1
ATOM 755 O O . LEU A 1 92 ? 17.595 4.242 -7.898 1.00 94.50 92 LEU A O 1
ATOM 759 N N . GLN A 1 93 ? 18.434 3.181 -9.689 1.00 92.19 93 GLN A N 1
ATOM 760 C CA . GLN A 1 93 ? 19.533 4.126 -9.943 1.00 92.19 93 GLN A CA 1
ATOM 761 C C . GLN A 1 93 ? 19.279 5.092 -11.111 1.00 92.19 93 GLN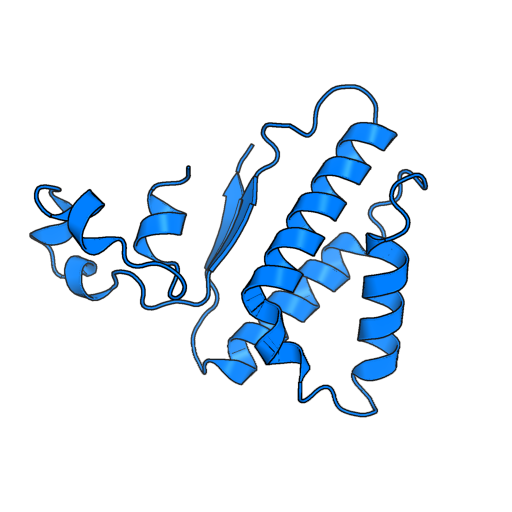 A C 1
ATOM 763 O O . GLN A 1 93 ? 20.112 5.950 -11.387 1.00 92.19 93 GLN A O 1
ATOM 768 N N . ASP A 1 94 ? 18.136 4.996 -11.794 1.00 93.44 94 ASP A N 1
ATOM 769 C CA . ASP A 1 94 ? 17.831 5.843 -12.960 1.00 93.44 94 ASP A CA 1
ATOM 770 C C . ASP A 1 94 ? 17.474 7.300 -12.620 1.00 93.44 94 ASP A C 1
ATOM 772 O O . ASP A 1 94 ? 17.361 8.135 -13.518 1.00 93.44 94 ASP A O 1
ATOM 776 N N . GLY A 1 95 ? 17.255 7.616 -11.338 1.00 92.81 95 GLY A N 1
ATOM 777 C CA . GLY A 1 95 ? 16.817 8.941 -10.896 1.00 92.81 95 GLY A CA 1
ATOM 778 C C . GLY A 1 95 ? 15.481 9.391 -11.510 1.00 92.81 95 GLY A C 1
ATOM 779 O O . GLY A 1 95 ? 15.204 10.594 -11.552 1.00 92.81 95 GLY A O 1
ATOM 780 N N . SER A 1 96 ? 14.662 8.452 -11.995 1.00 93.44 96 SER A N 1
ATOM 781 C CA . SER A 1 96 ? 13.391 8.698 -12.675 1.00 93.44 96 SER A CA 1
ATOM 782 C C . SER A 1 96 ? 12.185 8.324 -11.815 1.00 93.44 96 SER A C 1
ATOM 784 O O . SER A 1 96 ? 12.112 7.237 -11.243 1.00 93.44 96 SER A O 1
ATOM 786 N N . LEU A 1 97 ? 11.190 9.214 -11.783 1.00 92.81 97 LEU A N 1
ATOM 787 C CA . LEU A 1 97 ? 9.888 8.983 -11.147 1.00 92.81 97 LEU A CA 1
ATOM 788 C C . LEU A 1 97 ? 8.813 8.533 -12.147 1.00 92.81 97 LEU A C 1
ATOM 790 O O . LEU A 1 97 ? 7.658 8.395 -11.759 1.00 92.81 97 LEU A O 1
ATOM 794 N N . ASN A 1 98 ? 9.165 8.277 -13.413 1.00 91.56 98 ASN A N 1
ATOM 795 C CA . ASN A 1 98 ? 8.187 8.060 -14.488 1.00 91.56 98 ASN A CA 1
ATOM 796 C C . ASN A 1 98 ? 7.163 6.949 -14.194 1.00 91.56 98 ASN A C 1
ATOM 798 O O . ASN A 1 98 ? 6.034 7.047 -14.650 1.00 91.56 98 ASN A O 1
ATOM 802 N N . MET A 1 99 ? 7.530 5.918 -13.421 1.00 92.94 99 MET A N 1
ATOM 803 C CA . MET A 1 99 ? 6.619 4.818 -13.062 1.00 92.94 99 MET A CA 1
ATOM 804 C C . MET A 1 99 ? 5.953 4.967 -11.692 1.00 92.94 99 MET A C 1
ATOM 806 O O . MET A 1 99 ? 5.135 4.129 -11.329 1.00 92.94 99 MET A O 1
ATOM 810 N N . VAL A 1 100 ? 6.270 6.005 -10.914 1.00 94.50 100 VAL A N 1
ATOM 811 C CA . VAL A 1 100 ? 5.752 6.163 -9.544 1.00 94.50 100 VAL A CA 1
ATOM 812 C C . VAL A 1 100 ? 4.249 6.425 -9.537 1.00 94.50 100 VAL A C 1
ATOM 814 O O . VAL A 1 100 ? 3.523 5.774 -8.791 1.00 94.50 100 VAL A O 1
ATOM 817 N N . VAL A 1 101 ? 3.765 7.325 -10.395 1.00 94.56 101 VAL A N 1
ATOM 818 C CA . VAL A 1 101 ? 2.329 7.638 -10.479 1.00 94.56 101 VAL A CA 1
ATOM 819 C C . VAL A 1 101 ? 1.537 6.410 -10.929 1.00 94.56 101 VAL A C 1
ATOM 821 O O . VAL A 1 101 ? 0.556 6.038 -10.286 1.00 94.56 101 VAL A O 1
ATOM 824 N N . ASN A 1 102 ? 2.011 5.724 -11.973 1.00 96.50 102 ASN A N 1
ATOM 825 C CA . ASN A 1 102 ? 1.415 4.477 -12.452 1.00 96.50 102 ASN A CA 1
ATOM 826 C C . ASN A 1 102 ? 1.418 3.396 -11.367 1.00 96.50 102 ASN A C 1
ATOM 828 O O . ASN A 1 102 ? 0.417 2.709 -11.194 1.00 96.50 102 ASN A O 1
ATOM 832 N N . ALA A 1 103 ? 2.506 3.278 -10.602 1.00 97.62 103 ALA A N 1
ATOM 833 C CA . ALA A 1 103 ? 2.604 2.321 -9.510 1.00 97.62 103 ALA A CA 1
ATOM 834 C C . ALA A 1 103 ? 1.577 2.587 -8.405 1.00 97.62 103 ALA A C 1
ATOM 836 O O . ALA A 1 103 ? 0.943 1.646 -7.928 1.00 97.62 103 ALA A O 1
ATOM 837 N N . ILE A 1 104 ? 1.403 3.846 -7.995 1.00 97.44 104 ILE A N 1
ATOM 838 C CA . ILE A 1 104 ? 0.411 4.214 -6.978 1.00 97.44 104 ILE A CA 1
ATOM 839 C C . ILE A 1 104 ? -0.992 3.904 -7.497 1.00 97.44 104 ILE A C 1
ATOM 841 O O . ILE A 1 104 ? -1.737 3.208 -6.817 1.00 97.44 104 ILE A O 1
ATOM 845 N N . SER A 1 105 ? -1.320 4.360 -8.711 1.00 96.88 105 SER A N 1
ATOM 846 C CA . SER A 1 105 ? -2.636 4.142 -9.323 1.00 96.88 105 SER A CA 1
ATOM 847 C C . SER A 1 105 ? -2.977 2.659 -9.449 1.00 96.88 105 SER A C 1
ATOM 849 O O . SER A 1 105 ? -4.075 2.246 -9.096 1.00 96.88 105 SER A O 1
ATOM 851 N N . PHE A 1 106 ? -2.031 1.845 -9.919 1.00 97.38 106 PHE A N 1
ATOM 852 C CA . PHE A 1 106 ? -2.248 0.412 -10.093 1.00 97.38 106 PHE A CA 1
ATOM 853 C C . PHE A 1 106 ? -2.461 -0.294 -8.748 1.00 97.38 106 PHE A C 1
ATOM 855 O O . PHE A 1 106 ? -3.367 -1.113 -8.606 1.00 97.38 106 PHE A O 1
ATOM 862 N N . LEU A 1 107 ? -1.659 0.051 -7.734 1.00 97.50 107 LEU A N 1
ATOM 863 C CA . LEU A 1 107 ? -1.776 -0.533 -6.399 1.00 97.50 107 LEU A CA 1
ATOM 864 C C . LEU A 1 107 ? -3.112 -0.179 -5.740 1.00 97.50 107 LEU A C 1
ATOM 866 O O . LEU A 1 107 ? -3.762 -1.059 -5.173 1.00 97.50 107 LEU A O 1
ATOM 870 N N . THR A 1 108 ? -3.529 1.088 -5.802 1.00 96.88 108 THR A N 1
ATOM 871 C CA . THR A 1 108 ? -4.798 1.530 -5.211 1.00 96.88 108 THR A CA 1
ATOM 872 C C . THR A 1 108 ? -5.993 0.939 -5.954 1.00 96.88 108 THR A C 1
ATOM 874 O O . THR A 1 108 ? -6.933 0.485 -5.308 1.00 96.88 108 THR A O 1
ATOM 877 N N . GLU A 1 109 ? -5.946 0.848 -7.283 1.00 96.12 109 GLU A N 1
ATOM 878 C CA . GLU A 1 109 ? -7.006 0.229 -8.080 1.00 96.12 109 GLU A CA 1
ATOM 879 C C . GLU A 1 109 ? -7.152 -1.270 -7.792 1.00 96.12 109 GLU A C 1
ATOM 881 O O . GLU A 1 109 ? -8.254 -1.729 -7.478 1.00 96.12 109 GLU A O 1
ATOM 886 N N . LYS A 1 110 ? -6.056 -2.040 -7.830 1.00 96.12 110 LYS A N 1
ATOM 887 C CA . LYS A 1 110 ? -6.105 -3.479 -7.522 1.00 96.12 110 LYS A CA 1
ATOM 888 C C . LYS A 1 110 ? -6.543 -3.723 -6.080 1.00 96.12 110 LYS A C 1
ATOM 890 O O . LYS A 1 110 ? -7.343 -4.622 -5.839 1.00 96.12 110 LYS A O 1
ATOM 895 N N . SER A 1 111 ? -6.098 -2.892 -5.136 1.00 96.06 111 SER A N 1
ATOM 896 C CA . SER A 1 111 ? -6.523 -2.995 -3.735 1.00 96.06 111 SER A CA 1
ATOM 897 C C . SER A 1 111 ? -8.020 -2.709 -3.588 1.00 96.06 111 SER A C 1
ATOM 899 O O . SER A 1 111 ? -8.727 -3.459 -2.921 1.00 96.06 111 SER A O 1
ATOM 901 N N . TYR A 1 112 ? -8.533 -1.670 -4.252 1.00 96.56 112 TYR A N 1
ATOM 902 C CA . TYR A 1 112 ? -9.964 -1.364 -4.256 1.00 96.56 112 TYR A CA 1
ATOM 903 C C . TYR A 1 112 ? -10.790 -2.536 -4.803 1.00 96.56 112 TYR A C 1
ATOM 905 O O . TYR A 1 112 ? -11.749 -2.957 -4.156 1.00 96.56 112 TYR A O 1
ATOM 913 N N . ARG A 1 113 ? -10.388 -3.095 -5.953 1.00 95.19 113 ARG A N 1
ATOM 914 C CA . ARG A 1 113 ? -11.072 -4.233 -6.589 1.00 95.19 113 ARG A CA 1
ATOM 915 C C . ARG A 1 113 ? -11.053 -5.484 -5.708 1.00 95.19 113 ARG A C 1
ATOM 917 O O . ARG A 1 113 ? -12.091 -6.110 -5.541 1.00 95.19 113 ARG A O 1
ATOM 924 N N . TYR A 1 114 ? -9.902 -5.816 -5.121 1.00 95.75 114 TYR A N 1
ATOM 925 C CA . TYR A 1 114 ? -9.733 -7.021 -4.304 1.00 95.75 114 TYR A CA 1
ATOM 926 C C . TYR A 1 114 ? -10.523 -6.957 -2.988 1.00 95.75 114 TYR A C 1
ATOM 928 O O . TYR A 1 114 ? -11.181 -7.919 -2.603 1.00 95.75 114 TYR A O 1
ATOM 936 N N . TYR A 1 115 ? -10.473 -5.823 -2.282 1.00 95.25 115 TYR A N 1
ATOM 937 C CA . TYR A 1 115 ? -11.098 -5.696 -0.961 1.00 95.25 115 TYR A CA 1
ATOM 938 C C . TYR A 1 115 ? -12.533 -5.154 -0.998 1.00 95.25 115 TYR A C 1
ATOM 940 O O . TYR A 1 115 ? -13.207 -5.177 0.033 1.00 95.25 115 TYR A O 1
ATOM 948 N N . GLY A 1 116 ? -12.994 -4.610 -2.131 1.00 96.00 116 GLY A N 1
ATOM 949 C CA . GLY A 1 116 ? -14.309 -3.969 -2.251 1.00 96.00 116 GLY A CA 1
ATOM 950 C C . GLY A 1 116 ? -14.474 -2.734 -1.355 1.00 96.00 116 GLY A C 1
ATOM 951 O O . GLY A 1 116 ? -15.588 -2.386 -0.966 1.00 96.00 116 GLY A O 1
ATOM 952 N N . LYS A 1 117 ? -13.366 -2.086 -0.973 1.00 95.69 117 LYS A N 1
ATOM 953 C CA . LYS A 1 117 ? -13.322 -0.977 -0.009 1.00 95.69 117 LYS A CA 1
ATOM 954 C C . LYS A 1 117 ? -12.462 0.161 -0.528 1.00 95.69 117 LYS A C 1
ATOM 956 O O . LYS A 1 117 ? -11.474 -0.068 -1.220 1.00 95.69 117 LYS A O 1
ATOM 961 N N . ARG A 1 118 ? -12.809 1.392 -0.135 1.00 95.44 118 ARG A N 1
ATOM 962 C CA . ARG A 1 118 ? -11.971 2.574 -0.389 1.00 95.44 118 ARG A CA 1
ATOM 963 C C . ARG A 1 118 ? -10.565 2.343 0.165 1.00 95.44 118 ARG A C 1
ATOM 965 O O . ARG A 1 118 ? -10.421 1.813 1.261 1.00 95.44 118 ARG A O 1
ATOM 972 N N . VAL A 1 119 ? -9.558 2.757 -0.593 1.00 97.50 119 VAL A N 1
ATOM 973 C CA . VAL A 1 119 ? -8.152 2.637 -0.200 1.00 97.50 119 VAL A CA 1
ATOM 974 C C . VAL A 1 119 ? -7.711 3.935 0.460 1.00 97.50 119 VAL A C 1
ATOM 976 O O . VAL A 1 119 ? -7.894 5.008 -0.113 1.00 97.50 119 VAL A O 1
ATOM 979 N N . MET A 1 120 ? -7.124 3.841 1.650 1.00 97.31 120 MET A N 1
ATOM 980 C CA . MET A 1 120 ? -6.519 4.986 2.325 1.00 97.31 120 MET A CA 1
ATOM 981 C C . MET A 1 120 ? -5.081 5.146 1.837 1.00 97.31 120 MET A C 1
ATOM 983 O O . MET A 1 120 ? -4.248 4.279 2.082 1.00 97.31 120 MET A O 1
ATOM 987 N N . LEU A 1 121 ? -4.779 6.236 1.134 1.00 96.69 121 LEU A N 1
ATOM 988 C CA . LEU A 1 121 ? -3.414 6.576 0.733 1.00 96.69 121 LEU A CA 1
ATOM 989 C C . LEU A 1 121 ? -2.879 7.669 1.655 1.00 96.69 121 LEU A C 1
ATOM 991 O O . LEU A 1 121 ? -3.386 8.789 1.654 1.00 96.69 121 LEU A O 1
ATOM 995 N N . PHE A 1 122 ? -1.834 7.345 2.407 1.00 95.62 122 PHE A N 1
ATOM 996 C CA . PHE A 1 122 ? -1.127 8.286 3.264 1.00 95.62 122 PHE A CA 1
ATOM 997 C C . PHE A 1 122 ? 0.294 8.479 2.742 1.00 95.62 122 PHE A C 1
ATOM 999 O O . PHE A 1 122 ? 1.047 7.513 2.593 1.00 95.62 122 PHE A O 1
ATOM 1006 N N . ILE A 1 123 ? 0.648 9.733 2.477 1.00 93.56 123 ILE A N 1
ATOM 1007 C CA . ILE A 1 123 ? 1.993 10.154 2.090 1.00 93.56 123 ILE A CA 1
ATOM 1008 C C . ILE A 1 123 ? 2.486 11.088 3.187 1.00 93.56 123 ILE A C 1
ATOM 1010 O O . ILE A 1 123 ? 1.806 12.059 3.512 1.00 93.56 123 ILE A O 1
ATOM 1014 N N . ASP A 1 124 ? 3.621 10.743 3.779 1.00 89.94 124 ASP A N 1
ATOM 1015 C CA . ASP A 1 124 ? 4.170 11.398 4.965 1.00 89.94 124 ASP A CA 1
ATOM 1016 C C . ASP A 1 124 ? 5.683 11.584 4.793 1.00 89.94 124 ASP A C 1
ATOM 1018 O O . ASP A 1 124 ? 6.345 10.709 4.225 1.00 89.94 124 ASP A O 1
ATOM 1022 N N . GLU A 1 125 ? 6.232 12.703 5.263 1.00 72.94 125 GLU A N 1
ATOM 1023 C CA . GLU A 1 125 ? 7.627 13.123 5.034 1.00 72.94 125 GLU A CA 1
ATOM 1024 C C . GLU A 1 125 ? 8.273 13.716 6.290 1.00 72.94 125 GLU A C 1
ATOM 1026 O O . GLU A 1 125 ? 7.737 14.706 6.835 1.00 72.94 125 GLU A O 1
#

pLDDT: mean 94.88, std 4.1, range [63.03, 97.88]

Foldseek 3Di:
DDPVQQQQALLHDCCVVCVPPPCCVDPCVVRGSNAHEQEQEQPQLDDDLLSNQLSRLVSLVVSCVSPVVLCPPQDPVRVVLVVVLVVVSVPSRPSDCPSVVVSVVVSQVSRCVVSVHHYHYHYYD

Sequence (125 aa):
MSMLAEFFDLSKDSRTIFEDTKIMKTENASEINKYPTVFLSFANAKGNKTNIVMQIKMQLLKEYRKFKQIFDEIDMFEKPSFDMIMKGLNNLQDGSLNMVVNAISFLTEKSYRYYGKRVMLFIDE

Secondary structure (DSSP, 8-state):
--HHHHHHBTT---HHHHTTSGGGGSGGGGGTT-B-EEEEE-TT--SSHHHHHHHHHHHHHHHHHHTGGGGTT--TTTHHHHHHHHHHHH-TTS---TTHHHHHHHHHHHHHHHHTS--EEEEE-